Protein AF-A0A5J4RUP5-F1 (afdb_monomer_lite)

Structure (mmCIF, N/CA/C/O backbone):
data_AF-A0A5J4RUP5-F1
#
_entry.id   AF-A0A5J4RUP5-F1
#
loop_
_atom_site.group_PDB
_atom_site.id
_atom_site.type_symbol
_atom_site.label_atom_id
_atom_site.label_alt_id
_atom_site.label_comp_id
_atom_site.label_asym_id
_atom_site.label_entity_id
_atom_site.label_seq_id
_atom_site.pdbx_PDB_ins_code
_atom_site.Cartn_x
_atom_site.Cartn_y
_atom_site.Cartn_z
_atom_site.occupancy
_atom_site.B_iso_or_equiv
_atom_site.auth_seq_id
_atom_site.auth_comp_id
_atom_site.auth_asym_id
_atom_site.auth_atom_id
_atom_site.pdbx_PDB_model_num
ATOM 1 N N . MET A 1 1 ? -12.229 25.983 -23.650 1.00 38.72 1 MET A N 1
ATOM 2 C CA . MET A 1 1 ? -11.044 26.806 -23.329 1.00 38.72 1 MET A CA 1
ATOM 3 C C . MET A 1 1 ? -9.835 26.153 -23.986 1.00 38.72 1 MET A C 1
ATOM 5 O O . MET A 1 1 ? -9.627 24.963 -23.784 1.00 38.72 1 MET A O 1
ATOM 9 N N . ILE A 1 2 ? -9.149 26.866 -24.878 1.00 44.81 2 ILE A N 1
ATOM 10 C CA . ILE A 1 2 ? -8.112 26.317 -25.765 1.00 44.81 2 ILE A CA 1
ATOM 11 C C . ILE A 1 2 ? -6.808 26.199 -24.965 1.00 44.81 2 ILE A C 1
ATOM 13 O O . ILE A 1 2 ? -6.057 27.155 -24.843 1.00 44.81 2 ILE A O 1
ATOM 17 N N . VAL A 1 3 ? -6.572 25.027 -24.370 1.00 51.34 3 VAL A N 1
ATOM 18 C CA . VAL A 1 3 ? -5.309 24.690 -23.678 1.00 51.34 3 VAL A CA 1
ATOM 19 C C . VAL A 1 3 ? -4.205 24.311 -24.686 1.00 51.34 3 VAL A C 1
ATOM 21 O O . VAL A 1 3 ? -3.035 24.226 -24.329 1.00 51.34 3 VAL A O 1
ATOM 24 N N . SER A 1 4 ? -4.553 24.111 -25.961 1.00 53.25 4 SER A N 1
ATOM 25 C CA . SER A 1 4 ? -3.646 23.592 -26.992 1.00 53.25 4 SER A CA 1
ATOM 26 C C . SER A 1 4 ? -2.644 24.606 -27.554 1.00 53.25 4 SER A C 1
ATOM 28 O O . SER A 1 4 ? -1.699 24.184 -28.206 1.00 53.25 4 SER A O 1
ATOM 30 N N . ASP A 1 5 ? -2.809 25.907 -27.293 1.00 60.00 5 ASP A N 1
ATOM 31 C CA . ASP A 1 5 ? -2.020 26.968 -27.944 1.00 60.00 5 ASP A CA 1
ATOM 32 C C . ASP A 1 5 ? -1.317 27.920 -26.964 1.00 60.00 5 ASP A C 1
ATOM 34 O O . ASP A 1 5 ? -1.046 29.081 -27.268 1.00 60.00 5 ASP A O 1
ATOM 38 N N . CYS A 1 6 ? -1.000 27.437 -25.761 1.00 69.75 6 CYS A N 1
ATOM 39 C CA . CYS A 1 6 ? -0.135 28.180 -24.852 1.00 69.75 6 CYS A CA 1
ATOM 40 C C . CYS A 1 6 ? 1.336 28.001 -25.282 1.00 69.75 6 CYS A C 1
ATOM 42 O O . CYS A 1 6 ? 1.823 26.868 -25.279 1.00 69.75 6 CYS A O 1
ATOM 44 N N . PRO A 1 7 ? 2.081 29.080 -25.603 1.00 73.06 7 PRO A N 1
ATOM 45 C CA . PRO A 1 7 ? 3.484 28.984 -26.018 1.00 73.06 7 PRO A CA 1
ATOM 46 C C . PRO A 1 7 ? 4.374 28.276 -24.989 1.00 73.06 7 PRO A C 1
ATOM 48 O O . PRO A 1 7 ? 5.343 27.631 -25.359 1.00 73.06 7 PRO A O 1
ATOM 51 N N . LEU A 1 8 ? 4.016 28.362 -23.703 1.00 73.69 8 LEU A N 1
ATOM 52 C CA . LEU A 1 8 ? 4.769 27.765 -22.596 1.00 73.69 8 LEU A CA 1
ATOM 53 C C . LEU A 1 8 ? 4.589 26.245 -22.478 1.00 73.69 8 LEU A C 1
ATOM 55 O O . LEU A 1 8 ? 5.417 25.587 -21.860 1.00 73.69 8 LEU A O 1
ATOM 59 N N . THR A 1 9 ? 3.511 25.681 -23.032 1.00 75.00 9 THR A N 1
ATOM 60 C CA . THR A 1 9 ? 3.220 24.238 -22.953 1.00 75.00 9 THR A CA 1
ATOM 61 C C . THR A 1 9 ? 3.211 23.557 -24.316 1.00 75.00 9 THR A C 1
ATOM 63 O O . THR A 1 9 ? 3.031 22.344 -24.380 1.00 75.00 9 THR A O 1
ATOM 66 N N . ARG A 1 10 ? 3.427 24.305 -25.406 1.00 78.88 10 ARG A N 1
ATOM 67 C CA . ARG A 1 10 ? 3.374 23.799 -26.782 1.00 78.88 10 ARG A CA 1
ATOM 68 C C . ARG A 1 10 ? 4.361 22.657 -27.013 1.00 78.88 10 ARG A C 1
ATOM 70 O O . ARG A 1 10 ? 3.930 21.574 -27.395 1.00 78.88 10 ARG A O 1
ATOM 77 N N . ASP A 1 11 ? 5.638 22.868 -26.714 1.00 80.44 11 ASP A N 1
ATOM 78 C CA . ASP A 1 11 ? 6.682 21.856 -26.936 1.00 80.44 11 ASP A CA 1
ATOM 79 C C . ASP A 1 11 ? 6.453 20.617 -26.061 1.00 80.44 11 ASP A C 1
ATOM 81 O O . ASP A 1 11 ? 6.590 19.481 -26.510 1.00 80.44 11 ASP A O 1
ATOM 85 N N . TRP A 1 12 ? 5.997 20.838 -24.825 1.00 80.12 12 TRP A N 1
ATOM 86 C CA . TRP A 1 12 ? 5.637 19.771 -23.894 1.00 80.12 12 TRP A CA 1
ATOM 87 C C . TRP A 1 12 ? 4.451 18.939 -24.400 1.00 80.12 12 TRP A C 1
ATOM 89 O O . TRP A 1 12 ? 4.458 17.712 -24.321 1.00 80.12 12 TRP A O 1
ATOM 99 N N . ASN A 1 13 ? 3.432 19.596 -24.954 1.00 83.75 13 ASN A N 1
ATOM 100 C CA . ASN A 1 13 ? 2.264 18.938 -25.526 1.00 83.75 13 ASN A CA 1
ATOM 101 C C . ASN A 1 13 ? 2.619 18.157 -26.799 1.00 83.75 13 ASN A C 1
ATOM 103 O O . ASN A 1 13 ? 2.107 17.056 -26.987 1.00 83.75 13 ASN A O 1
ATOM 107 N N . ILE A 1 14 ? 3.491 18.696 -27.659 1.00 84.12 14 ILE A N 1
ATOM 108 C CA . ILE A 1 14 ? 3.984 17.996 -28.856 1.00 84.12 14 ILE A CA 1
ATOM 109 C C . ILE A 1 14 ? 4.713 16.715 -28.441 1.00 84.12 14 ILE A C 1
ATOM 111 O O . ILE A 1 14 ? 4.322 15.635 -28.880 1.00 84.12 14 ILE A O 1
ATOM 115 N N . TYR A 1 15 ? 5.668 16.819 -27.511 1.00 85.19 15 TYR A N 1
ATOM 116 C CA . TYR A 1 15 ? 6.411 15.673 -26.982 1.00 85.19 15 TYR A CA 1
ATOM 117 C C . TYR A 1 15 ? 5.488 14.554 -26.468 1.00 85.19 15 TYR A C 1
ATOM 119 O O . TYR A 1 15 ? 5.663 13.382 -26.805 1.00 85.19 15 TYR A O 1
ATOM 127 N N . TRP A 1 16 ? 4.479 14.899 -25.661 1.00 85.25 16 TRP A N 1
ATOM 128 C CA . TRP A 1 16 ? 3.566 13.893 -25.114 1.00 85.25 16 TRP A CA 1
ATOM 129 C C . TRP A 1 16 ? 2.650 13.287 -26.170 1.00 85.25 16 TRP A C 1
ATOM 131 O O . TRP A 1 16 ? 2.442 12.077 -26.148 1.00 85.25 16 TRP A O 1
ATOM 141 N N . ASN A 1 17 ? 2.141 14.084 -27.109 1.00 85.19 17 ASN A N 1
ATOM 142 C CA . ASN A 1 17 ? 1.322 13.558 -28.197 1.00 85.19 17 ASN A CA 1
ATOM 143 C C . ASN A 1 17 ? 2.111 12.563 -29.062 1.00 85.19 17 ASN A C 1
ATOM 145 O O . ASN A 1 17 ? 1.599 11.483 -29.336 1.0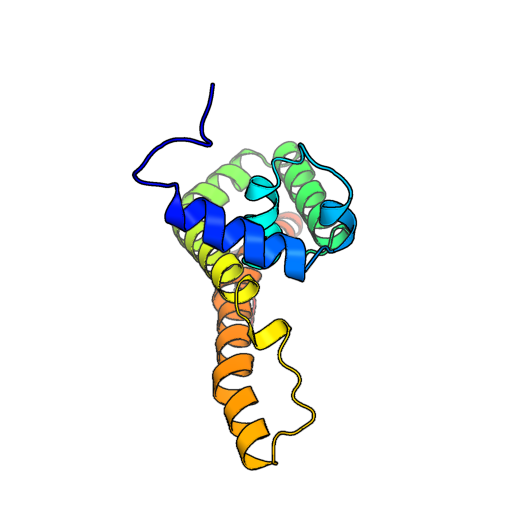0 85.19 17 ASN A O 1
ATOM 149 N N . GLU A 1 18 ? 3.367 12.858 -29.412 1.00 86.50 18 GLU A N 1
ATOM 150 C CA . GLU A 1 18 ? 4.229 11.929 -30.161 1.00 86.50 18 GLU A CA 1
ATOM 151 C C . GLU A 1 18 ? 4.400 10.585 -29.438 1.00 86.50 18 GLU A C 1
ATOM 153 O O . GLU A 1 18 ? 4.268 9.517 -30.042 1.00 86.50 18 GLU A O 1
ATOM 158 N N . ARG A 1 19 ? 4.638 10.613 -28.120 1.00 85.44 19 ARG A N 1
ATOM 159 C CA . ARG A 1 19 ? 4.744 9.383 -27.320 1.00 85.44 19 ARG A CA 1
ATOM 160 C C . ARG A 1 19 ? 3.428 8.609 -27.240 1.00 85.44 19 ARG A C 1
ATOM 162 O O . ARG A 1 19 ? 3.460 7.380 -27.256 1.00 85.44 19 ARG A O 1
ATOM 169 N N . ILE A 1 20 ? 2.296 9.306 -27.161 1.00 86.12 20 ILE A N 1
ATOM 170 C CA . ILE A 1 20 ? 0.960 8.699 -27.104 1.00 86.12 20 ILE A CA 1
ATOM 171 C C . ILE A 1 20 ? 0.619 8.012 -28.423 1.00 86.12 20 ILE A C 1
ATOM 173 O O . ILE A 1 20 ? 0.210 6.856 -28.385 1.00 86.12 20 ILE A O 1
ATOM 177 N N . TYR A 1 21 ? 0.852 8.651 -29.571 1.00 86.38 21 TYR A N 1
ATOM 178 C CA . TYR A 1 21 ? 0.607 8.023 -30.876 1.00 86.38 21 TYR A CA 1
ATOM 179 C C . TYR A 1 21 ? 1.500 6.802 -31.106 1.00 86.38 21 TYR A C 1
ATOM 181 O O . TYR A 1 21 ? 1.022 5.773 -31.577 1.00 86.38 21 TYR A O 1
ATOM 189 N N . LYS A 1 22 ? 2.763 6.853 -30.658 1.00 85.44 22 LYS A N 1
ATOM 190 C CA . LYS A 1 22 ? 3.662 5.692 -30.716 1.00 85.44 22 LYS A CA 1
ATOM 191 C C . LYS A 1 22 ? 3.138 4.492 -29.916 1.00 85.44 22 LYS A C 1
ATOM 193 O O . LYS A 1 22 ? 3.316 3.358 -30.350 1.00 85.44 22 LYS A O 1
ATOM 198 N N . GLN A 1 23 ? 2.528 4.728 -28.752 1.00 84.38 23 GLN A N 1
ATOM 199 C CA . GLN A 1 23 ? 2.003 3.659 -27.894 1.00 84.38 23 GLN A CA 1
ATOM 200 C C . GLN A 1 23 ? 0.588 3.210 -28.294 1.00 84.38 23 GLN A C 1
ATOM 202 O O . GLN A 1 23 ? 0.245 2.041 -28.125 1.00 84.38 23 GLN A O 1
ATOM 207 N N . PHE A 1 24 ? -0.226 4.116 -28.840 1.00 84.75 24 PHE A N 1
ATOM 208 C CA . PHE A 1 24 ? -1.609 3.874 -29.250 1.00 84.75 24 PHE A CA 1
ATOM 209 C C . PHE A 1 24 ? -1.828 4.280 -30.723 1.00 84.75 24 PHE A C 1
ATOM 211 O O . PHE A 1 24 ? -2.504 5.279 -30.985 1.00 84.75 24 PHE A O 1
ATOM 218 N N . PRO A 1 25 ? -1.321 3.498 -31.700 1.00 83.38 25 PRO A N 1
ATOM 219 C CA . PRO A 1 25 ? -1.393 3.853 -33.124 1.00 83.38 25 PRO A CA 1
ATOM 220 C C . PRO A 1 25 ? -2.820 4.060 -33.651 1.00 83.38 25 PRO A C 1
ATOM 222 O O . PRO A 1 25 ? -3.038 4.842 -34.566 1.00 83.38 25 PRO A O 1
ATOM 225 N N . ILE A 1 26 ? -3.816 3.420 -33.026 1.00 81.88 26 ILE A N 1
ATOM 226 C CA . ILE A 1 26 ? -5.244 3.575 -33.358 1.00 81.88 26 ILE A CA 1
ATOM 227 C C . ILE A 1 26 ? -5.745 5.027 -33.250 1.00 81.88 26 ILE A C 1
ATOM 229 O O . ILE A 1 26 ? -6.773 5.377 -33.823 1.00 81.88 26 ILE A O 1
ATOM 233 N N . LEU A 1 27 ? -5.032 5.882 -32.513 1.00 79.31 27 LEU A N 1
ATOM 234 C CA . LEU A 1 27 ? -5.387 7.288 -32.350 1.00 79.31 27 LEU A CA 1
ATOM 235 C C . LEU A 1 27 ? -4.962 8.149 -33.549 1.00 79.31 27 LEU A C 1
ATOM 237 O O . LEU A 1 27 ? -5.508 9.238 -33.707 1.00 79.31 27 LEU A O 1
ATOM 241 N N . GLU A 1 28 ? -4.044 7.682 -34.406 1.00 72.62 28 GLU A N 1
ATOM 242 C CA . GLU A 1 28 ? -3.615 8.419 -35.609 1.00 72.62 28 GLU A CA 1
ATOM 243 C C . GLU A 1 28 ? -4.745 8.571 -36.641 1.00 72.62 28 GLU A C 1
ATOM 245 O O . GLU A 1 28 ? -4.759 9.523 -37.419 1.00 72.62 28 GLU A O 1
ATOM 250 N N . GLU A 1 29 ? -5.734 7.673 -36.618 1.00 73.12 29 GLU A N 1
ATOM 251 C CA . GLU A 1 29 ? -6.877 7.696 -37.538 1.00 73.12 29 GLU A CA 1
ATOM 252 C C . GLU A 1 29 ? -7.917 8.780 -37.188 1.00 73.12 29 GLU A C 1
ATOM 254 O O . GLU A 1 29 ? -8.832 9.039 -37.972 1.00 73.12 29 GLU A O 1
ATOM 259 N N . GLN A 1 30 ? -7.794 9.445 -36.030 1.00 69.12 30 GLN A N 1
ATOM 260 C CA . GLN A 1 30 ? -8.728 10.479 -35.580 1.00 69.12 30 GLN A CA 1
ATOM 261 C C . GLN A 1 30 ? -8.073 11.865 -35.545 1.00 69.12 30 GLN A C 1
ATOM 263 O O . GLN A 1 30 ? -7.379 12.230 -34.600 1.00 69.12 30 GLN A O 1
ATOM 268 N N . SER A 1 31 ? -8.371 12.687 -36.556 1.00 57.16 31 SER A N 1
ATOM 269 C CA . SER A 1 31 ? -7.740 13.998 -36.788 1.00 57.16 31 SER A CA 1
ATOM 270 C C . SER A 1 31 ? -7.975 15.064 -35.704 1.00 57.16 31 SER A C 1
ATOM 272 O O . SER A 1 31 ? -7.298 16.086 -35.718 1.00 57.16 31 SER A O 1
ATOM 274 N N . ASP A 1 32 ? -8.916 14.845 -34.778 1.00 60.31 32 ASP A N 1
ATOM 275 C CA . ASP A 1 32 ? -9.316 15.798 -33.723 1.00 60.31 32 ASP A CA 1
ATOM 276 C C . ASP A 1 32 ? -9.085 15.276 -32.289 1.00 60.31 32 ASP A C 1
ATOM 278 O O . ASP A 1 32 ? -9.522 15.889 -31.305 1.00 60.31 32 ASP A O 1
ATOM 282 N N . ALA A 1 33 ? -8.408 14.136 -32.129 1.00 58.53 33 ALA A N 1
ATOM 283 C CA . ALA A 1 33 ? -8.274 13.493 -30.830 1.00 58.53 33 ALA A CA 1
ATOM 284 C C . ALA A 1 33 ? -7.315 14.270 -29.901 1.00 58.53 33 ALA A C 1
ATOM 286 O O . ALA A 1 33 ? -6.094 14.291 -30.060 1.00 58.53 33 ALA A O 1
ATOM 287 N N . LYS A 1 34 ? -7.876 14.927 -28.877 1.00 68.81 34 LYS A N 1
ATOM 288 C CA . LYS A 1 34 ? -7.110 15.582 -27.804 1.00 68.81 34 LYS A CA 1
ATOM 289 C C . LYS A 1 34 ? -6.676 14.540 -26.781 1.00 68.81 34 LYS A C 1
ATOM 291 O O . LYS A 1 34 ? -7.341 14.338 -25.770 1.00 68.81 34 LYS A O 1
ATOM 296 N N . CYS A 1 35 ? -5.550 13.896 -27.054 1.00 76.94 35 CYS A N 1
ATOM 297 C CA . CYS A 1 35 ? -5.121 12.709 -26.319 1.00 76.94 35 CYS A CA 1
ATOM 298 C C . CYS A 1 35 ? -4.206 12.985 -25.123 1.00 76.94 35 CYS A C 1
ATOM 300 O O . CYS A 1 35 ? -3.818 12.043 -24.452 1.00 76.94 35 CYS A O 1
ATOM 302 N N . LEU A 1 36 ? -3.879 14.241 -24.798 1.00 81.56 36 LEU A N 1
ATOM 303 C CA . LEU A 1 36 ? -2.920 14.571 -23.730 1.00 81.56 36 LEU A CA 1
ATOM 304 C C . LEU A 1 36 ? -3.279 14.012 -22.342 1.00 81.56 36 LEU A C 1
ATOM 306 O O . LEU A 1 36 ? -2.382 13.837 -21.523 1.00 81.56 36 LEU A O 1
ATOM 310 N N . SER A 1 37 ? -4.551 13.712 -22.064 1.00 78.62 37 SER A N 1
ATOM 311 C CA . SER A 1 37 ? -4.965 13.012 -20.837 1.00 78.62 37 SER A CA 1
ATOM 312 C C . SER A 1 37 ? -4.450 11.570 -20.765 1.00 78.62 37 SER A C 1
ATOM 314 O O . SER A 1 37 ? -4.311 11.030 -19.672 1.00 78.62 37 SE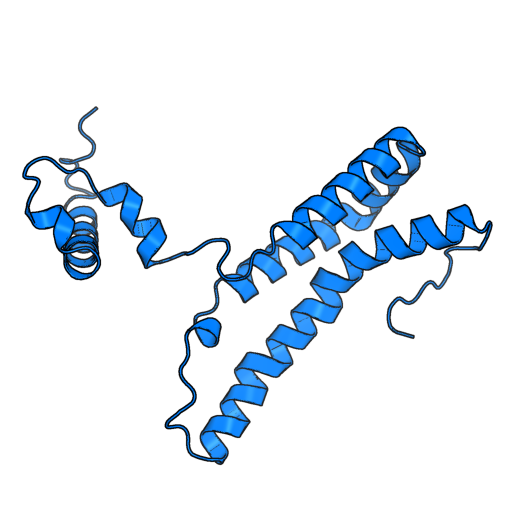R A O 1
ATOM 316 N N . LEU A 1 38 ? -4.117 10.957 -21.905 1.00 80.31 38 LEU A N 1
ATOM 317 C CA . LEU A 1 38 ? -3.543 9.616 -21.985 1.00 80.31 38 LEU A CA 1
ATOM 318 C C . LEU A 1 38 ? -2.071 9.567 -21.579 1.00 80.31 38 LEU A C 1
ATOM 320 O O . LEU A 1 38 ? -1.559 8.478 -21.339 1.00 80.31 38 LEU A O 1
ATOM 324 N N . LYS A 1 39 ? -1.392 10.719 -21.458 1.00 82.19 39 LYS A N 1
ATOM 325 C CA . LYS A 1 39 ? 0.008 10.756 -21.015 1.00 82.19 39 LYS A CA 1
ATOM 326 C C . LYS A 1 39 ? 0.175 10.051 -19.671 1.00 82.19 39 LYS A C 1
ATOM 328 O O . LYS A 1 39 ? 1.141 9.325 -19.501 1.00 82.19 39 LYS A O 1
ATOM 333 N N . GLU A 1 40 ? -0.794 10.204 -18.766 1.00 75.31 40 GLU A N 1
ATOM 334 C CA . GLU A 1 40 ? -0.757 9.594 -17.436 1.00 75.31 40 GLU A CA 1
ATOM 335 C C . GLU A 1 40 ? -0.676 8.070 -17.554 1.00 75.31 40 GLU A C 1
ATOM 337 O O . GLU A 1 40 ? 0.157 7.464 -16.904 1.00 75.31 40 GLU A O 1
ATOM 342 N N . TYR A 1 41 ? -1.395 7.460 -18.499 1.00 72.56 41 TYR A N 1
ATOM 343 C CA . TYR A 1 41 ? -1.339 6.015 -18.750 1.00 72.56 41 TYR A CA 1
ATOM 344 C C . TYR A 1 41 ? -0.004 5.535 -19.340 1.00 72.56 41 TYR A C 1
ATOM 346 O O . TYR A 1 41 ? 0.261 4.335 -19.327 1.00 72.56 41 TYR A O 1
ATOM 354 N N . LEU A 1 42 ? 0.834 6.440 -19.859 1.00 73.44 42 LEU A N 1
ATOM 355 C CA . LEU A 1 42 ? 2.188 6.114 -20.314 1.00 73.44 42 LEU A CA 1
ATOM 356 C C . LEU A 1 42 ? 3.228 6.167 -19.194 1.00 73.44 42 LEU A C 1
ATOM 358 O O . LEU A 1 42 ? 4.227 5.461 -19.280 1.00 73.44 42 LEU A O 1
ATOM 362 N N . VAL A 1 43 ? 3.047 7.057 -18.213 1.00 70.25 43 VAL A N 1
ATOM 363 C CA . VAL A 1 43 ? 4.054 7.331 -17.165 1.00 70.25 43 VAL A CA 1
ATOM 364 C C . VAL A 1 43 ? 3.671 6.773 -15.803 1.00 70.25 43 VAL A C 1
ATOM 366 O O . VAL A 1 43 ? 4.540 6.542 -14.973 1.00 70.25 43 VAL A O 1
ATOM 369 N N . GLY A 1 44 ? 2.388 6.555 -15.560 1.00 64.12 44 GLY A N 1
ATOM 370 C CA . GLY A 1 44 ? 1.868 6.123 -14.281 1.00 64.12 44 GLY A CA 1
ATOM 371 C C . GLY A 1 44 ? 0.629 5.283 -14.505 1.00 64.12 44 GLY A C 1
ATOM 372 O O . GLY A 1 44 ? -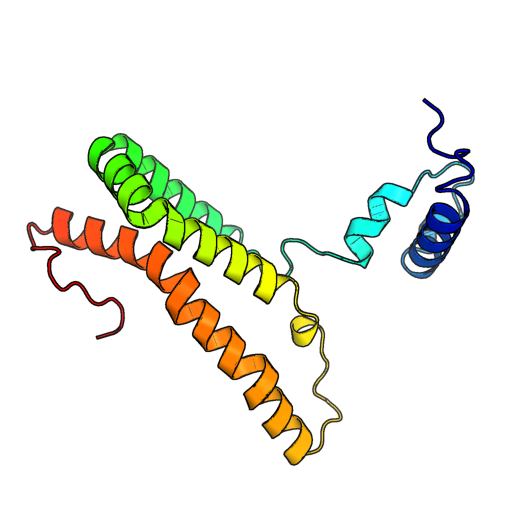0.449 5.788 -14.790 1.00 64.12 44 GLY A O 1
ATOM 373 N N . ILE A 1 45 ? 0.757 3.975 -14.326 1.00 62.81 45 ILE A N 1
ATOM 374 C CA . ILE A 1 45 ? -0.414 3.174 -13.998 1.00 62.81 45 ILE A CA 1
ATOM 375 C C . ILE A 1 45 ? -0.515 3.289 -12.474 1.00 62.81 45 ILE A C 1
ATOM 377 O O . ILE A 1 45 ? 0.255 2.626 -11.780 1.00 62.81 45 ILE A O 1
ATOM 381 N N . PRO A 1 46 ? -1.408 4.132 -11.917 1.00 55.97 46 PRO A N 1
ATOM 382 C CA . PRO A 1 46 ? -1.435 4.437 -10.480 1.00 55.97 46 PRO A CA 1
ATOM 383 C C . PRO A 1 46 ? -1.732 3.215 -9.597 1.00 55.97 46 PRO A C 1
ATOM 385 O O . PRO A 1 46 ? -1.759 3.318 -8.377 1.00 55.97 46 PRO A O 1
ATOM 388 N N . GLN A 1 47 ? -1.981 2.052 -10.200 1.00 62.88 47 GLN A N 1
ATOM 389 C CA . GLN A 1 47 ? -2.533 0.861 -9.576 1.00 62.88 47 GLN A CA 1
ATOM 390 C C . GLN A 1 47 ? -2.069 -0.427 -10.286 1.00 62.88 47 GLN A C 1
ATOM 392 O O . GLN A 1 47 ? -2.867 -1.350 -10.436 1.00 62.88 47 GLN A O 1
ATOM 397 N N . LYS A 1 48 ? -0.801 -0.504 -10.742 1.00 68.06 48 LYS A N 1
ATOM 398 C CA . LYS A 1 48 ? -0.263 -1.691 -11.454 1.00 68.06 48 LYS A CA 1
ATOM 399 C C . LYS A 1 48 ? -0.592 -3.009 -10.739 1.00 68.06 48 LYS A C 1
ATOM 401 O O . LYS A 1 48 ? -0.933 -3.985 -11.399 1.00 68.06 48 LYS A O 1
ATOM 406 N N . PHE A 1 49 ? -0.572 -3.005 -9.403 1.00 70.06 49 PHE A N 1
ATOM 407 C CA . PHE A 1 49 ? -0.814 -4.192 -8.570 1.00 70.06 49 PHE A CA 1
ATOM 408 C C . PHE A 1 49 ? -2.038 -4.080 -7.662 1.00 70.06 49 PHE A C 1
ATOM 410 O O . PHE A 1 49 ? -2.110 -4.713 -6.607 1.00 70.06 49 PHE A O 1
ATOM 417 N N . TYR A 1 50 ? -3.025 -3.278 -8.054 1.00 78.25 50 TYR A N 1
ATOM 418 C CA . TYR A 1 50 ? -4.263 -3.182 -7.297 1.00 78.25 50 TYR A CA 1
ATOM 419 C C . TYR A 1 50 ? -5.065 -4.488 -7.353 1.00 78.25 50 TYR A C 1
ATOM 421 O O . TYR A 1 50 ? -5.401 -5.000 -8.420 1.00 78.25 50 TYR A O 1
ATOM 429 N N . SER A 1 51 ? -5.427 -4.992 -6.174 1.00 86.44 51 SER A N 1
ATOM 430 C CA . SER A 1 51 ? -6.355 -6.108 -6.010 1.00 86.44 51 SER A CA 1
ATOM 431 C C . SER A 1 51 ? -7.719 -5.575 -5.584 1.00 86.44 51 SER A C 1
ATOM 433 O O . SER A 1 51 ? -7.900 -5.156 -4.436 1.00 86.44 51 SER A O 1
ATOM 435 N N . ALA A 1 52 ? -8.694 -5.637 -6.496 1.00 86.75 52 ALA A N 1
ATOM 436 C CA . ALA A 1 52 ? -10.077 -5.245 -6.220 1.00 86.75 52 ALA A CA 1
ATOM 437 C C . ALA A 1 52 ? -10.653 -6.015 -5.025 1.00 86.75 52 ALA A C 1
ATOM 439 O O . ALA A 1 52 ? -11.229 -5.421 -4.119 1.00 86.75 52 ALA A O 1
ATOM 440 N N . THR A 1 53 ? -10.401 -7.323 -4.963 1.00 91.94 53 THR A N 1
ATOM 441 C CA . THR A 1 53 ? -10.847 -8.175 -3.857 1.00 91.94 53 THR A CA 1
ATOM 442 C C . THR A 1 53 ? -10.255 -7.737 -2.518 1.00 91.94 53 THR A C 1
ATOM 444 O O . THR A 1 53 ? -10.960 -7.702 -1.511 1.00 91.94 53 THR A O 1
ATOM 447 N N . THR A 1 54 ? -8.966 -7.382 -2.478 1.00 90.38 54 THR A N 1
ATOM 448 C CA . THR A 1 54 ? -8.324 -6.918 -1.239 1.00 90.38 54 THR A CA 1
ATOM 449 C C . THR A 1 54 ? -8.916 -5.588 -0.782 1.00 90.38 54 THR A C 1
ATOM 451 O O . THR A 1 54 ? -9.222 -5.435 0.401 1.00 90.38 54 THR A O 1
ATOM 454 N N . PHE A 1 55 ? -9.127 -4.655 -1.714 1.00 90.88 55 PHE A N 1
ATOM 455 C CA . PHE A 1 55 ? -9.783 -3.382 -1.428 1.00 90.88 55 PHE A CA 1
ATOM 456 C C . PHE A 1 55 ? -11.193 -3.581 -0.876 1.00 90.88 55 PHE A C 1
ATOM 458 O O . PHE A 1 55 ? -11.505 -3.052 0.187 1.00 90.88 55 PHE A O 1
ATOM 465 N N . GLU A 1 56 ? -12.027 -4.368 -1.557 1.00 95.00 56 GLU A N 1
ATOM 466 C CA . GLU A 1 56 ? -13.411 -4.616 -1.148 1.00 95.00 56 GLU A CA 1
ATOM 467 C C . GLU A 1 56 ? -13.473 -5.229 0.252 1.00 95.00 56 GLU A C 1
ATOM 469 O O . GLU A 1 56 ? -14.213 -4.745 1.109 1.00 95.00 56 GLU A O 1
ATOM 474 N N . ASN A 1 57 ? -12.639 -6.234 0.525 1.00 96.12 57 ASN A N 1
ATOM 475 C CA . ASN A 1 57 ? -12.570 -6.873 1.837 1.00 96.12 57 ASN A CA 1
ATOM 476 C C . ASN A 1 57 ? -12.166 -5.887 2.941 1.00 96.12 57 ASN A C 1
ATOM 478 O O . ASN A 1 57 ? -12.788 -5.860 4.006 1.00 96.12 57 ASN A O 1
ATOM 482 N N . TYR A 1 58 ? -11.139 -5.067 2.700 1.00 95.12 58 TYR A N 1
ATOM 483 C CA . TYR A 1 58 ? -10.670 -4.106 3.697 1.00 95.12 58 TYR A CA 1
ATOM 484 C C . TYR A 1 58 ? -11.670 -2.959 3.897 1.00 95.12 58 TYR A C 1
ATOM 486 O O . TYR A 1 58 ? -11.935 -2.545 5.024 1.00 95.12 58 TYR A O 1
ATOM 494 N N . TYR A 1 59 ? -12.292 -2.484 2.820 1.00 96.06 59 TYR A N 1
ATOM 495 C CA . TYR A 1 59 ? -13.331 -1.462 2.875 1.00 96.06 59 TYR A CA 1
ATOM 496 C C . TYR A 1 59 ? -14.559 -1.939 3.660 1.00 96.06 59 TYR A C 1
ATOM 498 O O . TYR A 1 59 ? -15.035 -1.236 4.552 1.00 96.06 59 TYR A O 1
ATOM 506 N N . LEU A 1 60 ? -15.030 -3.163 3.402 1.00 96.88 60 LEU A N 1
ATOM 507 C CA . LEU A 1 60 ? -16.110 -3.780 4.175 1.00 96.88 60 LEU A CA 1
ATOM 508 C C . LEU A 1 60 ? -15.740 -3.916 5.656 1.00 96.88 60 LEU A C 1
ATOM 510 O O . LEU A 1 60 ? -16.566 -3.623 6.522 1.00 96.88 60 LEU A O 1
ATOM 514 N N . PHE A 1 61 ? -14.500 -4.307 5.960 1.00 96.25 61 PHE A N 1
ATOM 515 C CA . PHE A 1 61 ? -13.993 -4.333 7.330 1.00 96.25 61 PHE A CA 1
ATOM 516 C C . PHE A 1 61 ? -14.088 -2.955 8.005 1.00 96.25 61 PHE A C 1
ATOM 518 O O . PHE A 1 61 ? -14.602 -2.868 9.122 1.00 96.25 61 PHE A O 1
ATOM 525 N N . LEU A 1 62 ? -13.670 -1.880 7.329 1.00 96.00 62 LEU A N 1
ATOM 526 C CA . LEU A 1 62 ? -13.759 -0.516 7.860 1.00 96.00 62 LEU A CA 1
ATOM 527 C C . LEU A 1 62 ? -15.206 -0.062 8.076 1.00 96.00 62 LEU A C 1
ATOM 529 O O . LEU A 1 62 ? -15.500 0.534 9.110 1.00 96.00 62 LEU A O 1
ATOM 533 N N . LEU A 1 63 ? -16.117 -0.367 7.147 1.00 96.75 63 LEU A N 1
ATOM 534 C CA . LEU A 1 63 ? -17.540 -0.038 7.289 1.00 96.75 63 LEU A CA 1
ATOM 535 C C . LEU A 1 63 ? -18.170 -0.729 8.503 1.00 96.75 63 LEU A C 1
ATOM 537 O O . LEU A 1 63 ? -18.909 -0.104 9.266 1.00 96.75 63 LEU A O 1
ATOM 541 N N . LEU A 1 64 ? -17.865 -2.013 8.705 1.00 95.75 64 LEU A N 1
ATOM 542 C CA . LEU A 1 64 ? -18.329 -2.754 9.878 1.00 95.75 64 LEU A CA 1
ATOM 543 C C . LEU A 1 64 ? -17.740 -2.172 11.164 1.00 95.75 64 LEU A C 1
ATOM 545 O O . LEU A 1 64 ? -18.465 -1.970 12.135 1.00 95.75 64 LEU A O 1
ATOM 549 N N . LEU A 1 65 ? -16.451 -1.832 11.160 1.00 94.94 65 LEU A N 1
ATOM 550 C CA . LEU A 1 65 ? -15.785 -1.250 12.321 1.00 94.94 65 LEU A CA 1
ATOM 551 C C . LEU A 1 65 ? -16.345 0.136 12.676 1.00 94.94 65 LEU A C 1
ATOM 553 O O . LEU A 1 65 ? -16.573 0.424 13.849 1.00 94.94 65 LEU A O 1
ATOM 557 N N . GLN A 1 66 ? -16.630 0.965 11.670 1.00 95.88 66 GLN A N 1
ATOM 558 C CA . GLN A 1 66 ? -17.281 2.263 11.839 1.00 95.88 66 GLN A CA 1
ATOM 559 C C . GLN A 1 66 ? -18.676 2.119 12.458 1.00 95.88 66 GLN A C 1
ATOM 561 O O . GLN A 1 66 ? -19.069 2.941 13.282 1.00 95.88 66 GLN A O 1
ATOM 566 N N . LYS A 1 67 ? -19.428 1.087 12.067 1.00 95.62 67 LYS A N 1
ATOM 567 C CA . LYS A 1 67 ? -20.766 0.822 12.601 1.00 95.62 67 LYS A CA 1
ATOM 568 C C . LYS A 1 67 ? -20.723 0.303 14.040 1.00 95.62 67 LYS A C 1
ATOM 570 O O . LYS A 1 67 ? -21.519 0.749 14.863 1.00 95.62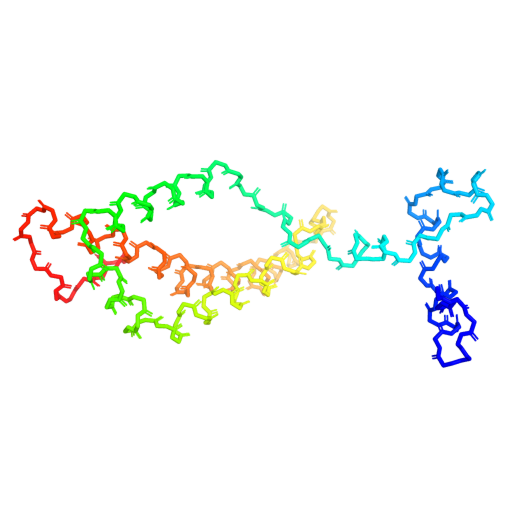 67 LYS A O 1
ATOM 575 N N . ASP A 1 68 ? -19.823 -0.634 14.327 1.00 93.50 68 ASP A N 1
ATOM 576 C CA . ASP A 1 68 ? -19.786 -1.353 15.603 1.00 93.50 68 ASP A CA 1
ATOM 577 C C . ASP A 1 68 ? -19.081 -0.546 16.706 1.00 93.50 68 ASP A C 1
ATOM 579 O O . ASP A 1 68 ? -19.542 -0.514 17.847 1.00 93.50 68 ASP A O 1
ATOM 583 N N . VAL A 1 69 ? -17.959 0.107 16.380 1.00 93.19 69 VAL A N 1
ATOM 584 C CA . VAL A 1 69 ? -17.079 0.805 17.338 1.00 93.19 69 VAL A CA 1
ATOM 585 C C . VAL A 1 69 ? -16.488 2.102 16.744 1.00 93.19 69 VAL A C 1
ATOM 587 O O . VAL A 1 69 ? -15.266 2.260 16.654 1.00 93.19 69 VAL A O 1
ATOM 590 N N . PRO A 1 70 ? -17.327 3.092 16.376 1.00 93.75 70 PRO A N 1
ATOM 591 C CA . PRO A 1 70 ? -16.896 4.294 15.648 1.00 93.75 70 PRO A CA 1
ATOM 592 C C . PRO A 1 70 ? -15.791 5.085 16.357 1.00 93.75 70 PRO A C 1
ATOM 594 O O . PRO A 1 70 ? -14.841 5.535 15.720 1.00 93.75 70 PRO A O 1
ATOM 597 N N . ASN A 1 71 ? -15.891 5.238 17.679 1.00 93.38 71 ASN A N 1
ATOM 598 C CA . ASN A 1 71 ? -14.915 6.005 18.456 1.00 93.38 71 ASN A CA 1
ATOM 599 C C . ASN A 1 71 ? -13.535 5.341 18.466 1.00 93.38 71 ASN A C 1
ATOM 601 O O . ASN A 1 71 ? -12.525 6.036 18.455 1.00 93.38 71 ASN A O 1
ATOM 605 N N . GLU A 1 72 ? -13.479 4.008 18.462 1.00 89.44 72 GLU A N 1
ATOM 606 C CA . GLU A 1 72 ? -12.202 3.298 18.437 1.00 89.44 72 GLU A CA 1
ATOM 607 C C . GLU A 1 72 ? -11.504 3.449 17.091 1.00 89.44 72 GLU A C 1
ATOM 609 O O . GLU A 1 72 ? -10.299 3.685 17.060 1.00 89.44 72 GLU A O 1
ATOM 614 N N . LEU A 1 73 ? -12.263 3.370 15.994 1.00 94.12 73 LEU A N 1
ATOM 615 C CA . LEU A 1 73 ? -11.737 3.630 14.658 1.00 94.12 73 LEU A CA 1
ATOM 616 C C . LEU A 1 73 ? -11.199 5.062 14.553 1.00 94.12 73 LEU A C 1
ATOM 618 O O . LEU A 1 73 ? -10.077 5.263 14.100 1.00 94.12 73 LEU A O 1
ATOM 622 N N . VAL A 1 74 ? -11.963 6.058 15.015 1.00 95.44 74 VAL A N 1
ATOM 623 C CA . VAL A 1 74 ? -11.523 7.462 14.994 1.00 95.44 74 VAL A CA 1
ATOM 624 C C . VAL A 1 74 ? -10.261 7.669 15.829 1.00 95.44 74 VAL A C 1
ATOM 626 O O . VAL A 1 74 ? -9.347 8.353 15.374 1.00 95.44 74 VAL A O 1
ATOM 629 N N . ASN A 1 75 ? -10.190 7.089 17.029 1.00 93.81 75 ASN A N 1
ATOM 630 C CA . ASN A 1 75 ? -9.010 7.214 17.882 1.00 93.81 75 ASN A CA 1
ATOM 631 C C . ASN A 1 75 ? -7.792 6.553 17.237 1.00 93.81 75 ASN A C 1
ATOM 633 O O . ASN A 1 75 ? -6.756 7.197 17.141 1.00 93.81 75 ASN A O 1
ATOM 637 N N . PHE A 1 76 ? -7.940 5.338 16.699 1.00 93.69 76 PHE A N 1
ATOM 638 C CA . PHE A 1 76 ? -6.854 4.654 15.999 1.00 93.69 76 PHE A CA 1
ATOM 639 C C . PHE A 1 76 ? -6.313 5.486 14.833 1.00 93.69 76 PHE A C 1
ATOM 641 O O . PHE A 1 76 ? -5.102 5.670 14.722 1.00 93.69 76 PHE A O 1
ATOM 648 N N . LEU A 1 77 ? -7.208 6.012 13.987 1.00 95.12 77 LEU A N 1
ATOM 649 C CA . LEU A 1 77 ? -6.827 6.834 12.838 1.00 95.12 77 LEU A CA 1
ATOM 650 C C . LEU A 1 77 ? -6.128 8.125 13.266 1.00 95.12 77 LEU A C 1
ATOM 652 O O . LEU A 1 77 ? -5.196 8.545 12.598 1.00 95.12 77 LEU A O 1
ATOM 656 N N . LYS A 1 78 ? -6.548 8.748 14.372 1.00 96.31 78 LYS A N 1
ATOM 657 C CA . LYS A 1 78 ? -5.887 9.946 14.909 1.00 96.31 78 LYS A CA 1
ATOM 658 C C . LYS A 1 78 ? -4.515 9.638 15.500 1.00 96.31 78 LYS A C 1
ATOM 660 O O . LYS A 1 78 ? -3.576 10.384 15.256 1.00 96.31 78 LYS A O 1
ATOM 665 N N . GLU A 1 79 ? -4.412 8.565 16.277 1.00 95.31 79 GLU A N 1
ATOM 666 C CA . GLU A 1 79 ? -3.175 8.155 16.948 1.00 95.31 79 GLU A CA 1
ATOM 667 C C . GLU A 1 79 ? -2.109 7.671 15.962 1.00 95.31 79 GLU A C 1
ATOM 669 O O . GLU A 1 79 ? -0.929 7.829 16.241 1.00 95.31 79 GLU A O 1
ATOM 674 N N . ASN A 1 80 ? -2.520 7.112 14.818 1.00 94.56 80 ASN A N 1
ATOM 675 C CA . ASN A 1 80 ? -1.622 6.571 13.794 1.00 94.56 80 ASN A CA 1
ATOM 676 C C . ASN A 1 80 ? -1.641 7.389 12.492 1.00 94.56 80 ASN A C 1
ATOM 678 O O . ASN A 1 80 ? -1.237 6.872 11.454 1.00 94.56 80 ASN A O 1
ATOM 682 N N . ALA A 1 81 ? -2.166 8.621 12.505 1.00 95.81 81 ALA A N 1
ATOM 683 C CA . ALA A 1 81 ? -2.385 9.405 11.285 1.00 95.81 81 ALA A CA 1
ATOM 684 C C . ALA A 1 81 ? -1.093 9.567 10.477 1.00 95.81 81 ALA A C 1
ATOM 686 O O . ALA A 1 81 ? -1.052 9.245 9.295 1.00 95.81 81 ALA A O 1
ATOM 687 N N . HIS A 1 82 ? -0.022 9.988 11.152 1.00 96.00 82 HIS A N 1
ATOM 688 C CA . HIS A 1 82 ? 1.266 10.233 10.518 1.00 96.00 82 HIS A CA 1
ATOM 689 C C . HIS A 1 82 ? 1.857 8.963 9.899 1.00 96.00 82 HIS A C 1
ATOM 691 O O . HIS A 1 82 ? 2.345 8.984 8.774 1.00 96.00 82 HIS A O 1
ATOM 697 N N . GLU A 1 83 ? 1.797 7.838 10.605 1.00 94.88 83 GLU A N 1
ATOM 698 C CA . GLU A 1 83 ? 2.338 6.585 10.095 1.00 94.88 83 GLU A CA 1
ATOM 699 C C . GLU A 1 83 ? 1.467 5.966 9.001 1.00 94.88 83 GLU A C 1
ATOM 701 O O . GLU A 1 83 ? 1.988 5.256 8.146 1.00 94.88 83 GLU A O 1
ATOM 706 N N . ILE A 1 84 ? 0.156 6.219 9.011 1.00 95.69 84 ILE A N 1
ATOM 707 C CA . ILE A 1 84 ? -0.734 5.851 7.904 1.00 95.69 84 ILE A CA 1
ATOM 708 C C . ILE A 1 84 ? -0.389 6.674 6.661 1.00 95.69 84 ILE A C 1
ATOM 710 O O . ILE A 1 84 ? -0.324 6.103 5.574 1.00 95.69 84 ILE A O 1
ATOM 714 N N . ASP A 1 85 ? -0.123 7.973 6.811 1.00 95.88 85 ASP A N 1
ATOM 715 C CA . ASP A 1 85 ? 0.314 8.821 5.699 1.00 95.88 85 ASP A CA 1
ATOM 716 C C . ASP A 1 85 ? 1.629 8.291 5.107 1.00 95.88 85 ASP A C 1
ATOM 718 O O . ASP A 1 85 ? 1.693 8.032 3.906 1.00 95.88 85 ASP A O 1
ATOM 722 N N . ILE A 1 86 ? 2.625 7.989 5.952 1.00 95.81 86 ILE A N 1
ATOM 723 C CA . ILE A 1 86 ? 3.891 7.369 5.520 1.00 95.81 86 ILE A CA 1
ATOM 724 C C . ILE A 1 86 ? 3.644 6.030 4.816 1.00 95.81 86 ILE A C 1
ATOM 726 O O . ILE A 1 86 ? 4.258 5.753 3.787 1.00 95.81 86 ILE A O 1
ATOM 730 N N . ALA A 1 87 ? 2.755 5.184 5.341 1.00 94.81 87 ALA A N 1
ATOM 731 C CA . ALA A 1 87 ? 2.418 3.902 4.726 1.00 94.81 87 ALA A CA 1
ATOM 732 C C . ALA A 1 87 ? 1.806 4.081 3.327 1.00 94.81 87 ALA A C 1
ATOM 734 O O . ALA A 1 87 ? 2.148 3.345 2.402 1.00 94.81 87 ALA A O 1
ATOM 735 N N . ILE A 1 88 ? 0.921 5.062 3.148 1.00 92.44 88 ILE A N 1
ATOM 736 C CA . ILE A 1 88 ? 0.310 5.361 1.849 1.00 92.44 88 ILE A CA 1
ATOM 737 C C . ILE A 1 88 ? 1.350 5.933 0.880 1.00 92.44 88 ILE A C 1
ATOM 739 O O . ILE A 1 88 ? 1.395 5.510 -0.275 1.00 92.44 88 ILE A O 1
ATOM 743 N N . GLU A 1 89 ? 2.205 6.851 1.333 1.00 93.38 89 GLU A N 1
ATOM 744 C CA . GLU A 1 89 ? 3.309 7.396 0.534 1.00 93.38 89 GLU A CA 1
ATOM 745 C C . GLU A 1 89 ? 4.268 6.286 0.091 1.00 93.38 89 GLU A C 1
ATOM 747 O O . GLU A 1 89 ? 4.493 6.122 -1.106 1.00 93.38 89 GLU A O 1
ATOM 752 N N . THR A 1 90 ? 4.715 5.442 1.025 1.00 93.88 90 THR A N 1
ATOM 753 C CA . THR A 1 90 ? 5.587 4.285 0.755 1.00 93.88 90 THR A CA 1
ATOM 754 C C . THR A 1 90 ? 4.953 3.341 -0.268 1.00 93.88 90 THR A C 1
ATOM 756 O O . THR A 1 90 ? 5.610 2.884 -1.202 1.00 93.88 90 THR A O 1
ATOM 759 N N . LEU A 1 91 ? 3.657 3.039 -0.121 1.00 91.38 91 LEU A N 1
ATOM 760 C CA . LEU A 1 91 ? 2.941 2.178 -1.061 1.00 91.38 91 LEU A CA 1
ATOM 761 C C . LEU A 1 91 ? 2.917 2.785 -2.468 1.00 91.38 91 LEU A C 1
ATOM 763 O O . LEU A 1 91 ? 3.137 2.068 -3.445 1.00 91.38 91 LEU A O 1
ATOM 767 N N . ASN A 1 92 ? 2.654 4.088 -2.571 1.00 88.88 92 ASN A N 1
ATOM 768 C CA . ASN A 1 92 ? 2.627 4.793 -3.849 1.00 88.88 92 ASN A CA 1
ATOM 769 C C . ASN A 1 92 ? 4.012 4.828 -4.502 1.00 88.88 92 ASN A C 1
ATOM 771 O O . ASN A 1 92 ? 4.111 4.586 -5.704 1.00 88.88 92 ASN A O 1
ATOM 775 N N . GLU A 1 93 ? 5.066 5.076 -3.721 1.00 90.12 93 GLU A N 1
ATOM 776 C CA . GLU A 1 93 ? 6.452 5.040 -4.188 1.00 90.12 93 GLU A CA 1
ATOM 777 C C . GLU A 1 93 ? 6.799 3.664 -4.752 1.00 90.12 93 GLU A C 1
ATOM 779 O O . GLU A 1 93 ? 7.162 3.560 -5.924 1.00 90.12 93 GLU A O 1
ATOM 784 N N . VAL A 1 94 ? 6.608 2.600 -3.963 1.00 90.25 94 VAL A N 1
ATOM 785 C CA . VAL A 1 94 ? 6.937 1.233 -4.387 1.00 90.25 94 VAL A CA 1
ATOM 786 C C . VAL A 1 94 ? 6.110 0.820 -5.602 1.00 90.25 94 VAL A C 1
ATOM 788 O O . VAL A 1 94 ? 6.665 0.264 -6.544 1.00 90.25 94 VAL A O 1
ATOM 791 N N . ASN A 1 95 ? 4.805 1.101 -5.634 1.00 87.56 95 ASN A N 1
ATOM 792 C CA . ASN A 1 95 ? 3.933 0.767 -6.769 1.00 87.56 95 ASN A CA 1
ATOM 793 C C . ASN A 1 95 ? 4.298 1.543 -8.052 1.00 87.56 95 ASN A C 1
ATOM 795 O O . ASN A 1 95 ? 4.026 1.068 -9.155 1.00 87.56 95 ASN A O 1
ATOM 799 N N . GLY A 1 96 ? 4.928 2.713 -7.915 1.00 84.38 96 GLY A N 1
ATOM 800 C CA . GLY A 1 96 ? 5.410 3.529 -9.028 1.00 84.38 96 GLY A CA 1
ATOM 801 C C . GLY A 1 96 ? 6.746 3.080 -9.626 1.00 84.38 96 GLY A C 1
ATOM 802 O O . GLY A 1 96 ? 7.116 3.578 -10.685 1.00 84.38 96 GLY A O 1
ATOM 803 N N . LEU A 1 97 ? 7.469 2.154 -8.990 1.00 86.94 97 LEU A N 1
ATOM 804 C CA . LEU A 1 97 ? 8.781 1.715 -9.465 1.00 86.94 97 LEU A CA 1
ATOM 805 C C . LEU A 1 97 ? 8.697 0.922 -10.781 1.00 86.94 97 LEU A C 1
ATOM 807 O O . LEU A 1 97 ? 7.826 0.075 -10.977 1.00 86.94 97 LEU A O 1
ATOM 811 N N . ASP A 1 98 ? 9.685 1.116 -11.653 1.00 84.00 98 ASP A N 1
ATOM 812 C CA . ASP A 1 98 ? 9.801 0.374 -12.921 1.00 84.00 98 ASP A CA 1
ATOM 813 C C . ASP A 1 98 ? 10.268 -1.080 -12.731 1.00 84.00 98 ASP A C 1
ATOM 815 O O . ASP A 1 98 ? 10.223 -1.881 -13.664 1.00 84.00 98 ASP A O 1
ATOM 819 N N . ILE A 1 99 ? 10.686 -1.449 -11.513 1.00 85.38 99 ILE A N 1
ATOM 820 C CA . ILE A 1 99 ? 11.140 -2.807 -11.151 1.00 85.38 99 ILE A CA 1
ATOM 821 C C . ILE A 1 99 ? 10.090 -3.876 -11.476 1.00 85.38 99 ILE A C 1
ATOM 823 O O . ILE A 1 99 ? 10.427 -5.031 -11.710 1.00 85.38 99 ILE A O 1
ATOM 827 N N . HIS A 1 100 ? 8.827 -3.463 -11.497 1.00 82.25 100 HIS A N 1
ATOM 828 C CA . HIS A 1 100 ? 7.649 -4.283 -11.726 1.00 82.25 100 HIS A CA 1
ATOM 829 C C . HIS A 1 100 ? 7.470 -4.728 -13.176 1.00 82.25 100 HIS A C 1
ATOM 831 O O . HIS A 1 100 ? 6.882 -5.775 -13.427 1.00 82.25 100 HIS A O 1
ATOM 837 N N . ASP A 1 101 ? 7.991 -3.939 -14.114 1.00 79.62 101 ASP A N 1
ATOM 838 C CA . ASP A 1 101 ? 7.952 -4.222 -15.552 1.00 79.62 101 ASP A CA 1
ATOM 839 C C . ASP A 1 101 ? 9.322 -4.703 -16.065 1.00 79.62 101 ASP A C 1
ATOM 841 O O . ASP A 1 101 ? 9.530 -4.882 -17.268 1.00 79.62 101 ASP A O 1
ATOM 845 N N . CYS A 1 102 ? 10.287 -4.890 -15.160 1.00 82.31 102 CYS A N 1
ATOM 846 C CA . CYS A 1 102 ? 11.633 -5.311 -15.505 1.00 82.31 102 CYS A CA 1
ATOM 847 C C . CYS A 1 102 ? 11.645 -6.794 -15.894 1.00 82.31 102 CYS A C 1
ATOM 849 O O . CYS A 1 102 ? 11.318 -7.664 -15.085 1.00 82.31 102 CYS A O 1
ATOM 851 N N . ASN A 1 103 ? 12.072 -7.094 -17.124 1.00 80.31 103 ASN A N 1
ATOM 852 C CA . ASN A 1 103 ? 12.357 -8.468 -17.512 1.00 80.31 103 ASN A CA 1
ATOM 853 C C . ASN A 1 103 ? 13.764 -8.863 -17.042 1.00 80.31 103 ASN A C 1
ATOM 855 O O . ASN A 1 103 ? 14.761 -8.331 -17.530 1.00 80.31 103 ASN A O 1
ATOM 859 N N . ILE A 1 104 ? 13.827 -9.813 -16.112 1.00 81.56 104 ILE A N 1
ATOM 860 C CA . ILE A 1 104 ? 15.080 -10.372 -15.591 1.00 81.56 104 ILE A CA 1
ATOM 861 C C . ILE A 1 104 ? 15.689 -11.437 -16.518 1.00 81.56 104 ILE A C 1
ATOM 863 O O . ILE A 1 104 ? 16.838 -11.837 -16.322 1.00 81.56 104 ILE A O 1
ATOM 867 N N . GLU A 1 105 ? 14.950 -11.902 -17.532 1.00 74.62 105 GLU A N 1
ATOM 868 C CA . GLU A 1 105 ? 15.446 -12.844 -18.537 1.00 74.62 105 GLU A CA 1
ATOM 869 C C . GLU A 1 105 ? 16.519 -12.165 -19.402 1.00 74.62 105 GLU A C 1
ATOM 871 O O . GLU A 1 105 ? 16.236 -11.460 -20.369 1.00 74.62 105 GLU A O 1
ATOM 876 N N . GLY A 1 106 ? 17.779 -12.348 -19.019 1.00 78.75 106 GLY A N 1
ATOM 877 C CA . GLY A 1 106 ? 18.932 -11.710 -19.657 1.00 78.75 106 GLY A CA 1
ATOM 878 C C . GLY A 1 106 ? 19.990 -11.238 -18.668 1.00 78.75 106 GLY A C 1
ATOM 879 O O . GLY A 1 106 ? 21.092 -10.883 -19.085 1.00 78.75 106 GLY A O 1
ATOM 880 N N . PHE A 1 107 ? 19.687 -11.250 -17.369 1.00 89.38 107 PHE A N 1
ATOM 881 C CA . PHE A 1 107 ? 20.690 -10.981 -16.347 1.00 89.38 107 PHE A CA 1
ATOM 882 C C . PHE A 1 107 ? 21.591 -12.206 -16.184 1.00 89.38 107 PHE A C 1
ATOM 884 O O . PHE A 1 107 ? 21.127 -13.347 -16.192 1.00 89.38 107 PHE A O 1
ATOM 891 N N . ASP A 1 108 ? 22.892 -11.971 -16.018 1.00 92.56 108 ASP A N 1
ATOM 892 C CA . ASP A 1 108 ? 23.782 -12.998 -15.489 1.00 92.56 108 ASP A CA 1
ATOM 893 C C . ASP A 1 108 ? 23.490 -13.227 -13.992 1.00 92.56 108 ASP A C 1
ATOM 895 O O . ASP A 1 108 ? 22.698 -12.511 -13.364 1.00 92.56 108 ASP A O 1
ATOM 899 N N . GLU A 1 109 ? 24.095 -14.256 -13.399 1.00 91.69 109 GLU A N 1
ATOM 900 C CA . GLU A 1 109 ? 23.843 -14.602 -11.992 1.00 91.69 109 GLU A CA 1
ATOM 901 C C . GLU A 1 109 ? 24.141 -13.427 -11.049 1.00 91.69 109 GLU A C 1
ATOM 903 O O . GLU A 1 109 ? 23.359 -13.139 -10.143 1.00 91.69 109 GLU A O 1
ATOM 908 N N . LEU A 1 110 ? 25.238 -12.700 -11.293 1.00 93.56 110 LEU A N 1
ATOM 909 C CA . LEU A 1 110 ? 25.626 -11.541 -10.489 1.00 93.56 110 LEU A CA 1
ATOM 910 C C . LEU A 1 110 ? 24.624 -10.385 -10.636 1.00 93.56 110 LEU A C 1
ATOM 912 O O . LEU A 1 110 ? 24.266 -9.748 -9.643 1.00 93.56 110 LEU A O 1
ATOM 916 N N . GLY A 1 111 ? 24.172 -10.103 -11.860 1.00 90.94 111 GLY A N 1
ATOM 917 C CA . GLY A 1 111 ? 23.171 -9.083 -12.158 1.00 90.94 111 GLY A CA 1
ATOM 918 C C . GLY A 1 111 ? 21.833 -9.391 -11.495 1.00 90.94 111 GLY A C 1
ATOM 919 O O . GLY A 1 111 ? 21.225 -8.504 -10.897 1.00 90.94 111 GLY A O 1
ATOM 920 N N . SER A 1 112 ? 21.433 -10.662 -11.503 1.00 90.38 112 SER A N 1
ATOM 921 C CA . SER A 1 112 ? 20.224 -11.143 -10.827 1.00 90.38 112 SER A CA 1
ATOM 922 C C . SER A 1 112 ? 20.305 -10.927 -9.316 1.00 90.38 112 SER A C 1
ATOM 924 O O . SER A 1 112 ? 19.381 -10.385 -8.713 1.00 90.38 112 SER A O 1
ATOM 926 N N . LEU A 1 113 ? 21.442 -11.274 -8.707 1.00 91.06 113 LEU A N 1
ATOM 927 C CA . LEU A 1 113 ? 21.683 -11.093 -7.273 1.00 91.06 113 LEU A CA 1
ATOM 928 C C . LEU A 1 113 ? 21.613 -9.614 -6.869 1.00 91.06 113 LEU A C 1
ATOM 930 O O . LEU A 1 113 ? 20.908 -9.255 -5.927 1.00 91.06 113 LEU A O 1
ATOM 934 N N . ARG A 1 114 ? 22.269 -8.737 -7.641 1.00 90.19 114 ARG A N 1
ATOM 935 C CA . ARG A 1 114 ? 22.235 -7.284 -7.413 1.00 90.19 114 ARG A CA 1
ATOM 936 C C . ARG A 1 114 ? 20.839 -6.697 -7.578 1.00 90.19 114 ARG A C 1
ATOM 938 O O . ARG A 1 114 ? 20.492 -5.774 -6.845 1.00 90.19 114 ARG A O 1
ATOM 945 N N . PHE A 1 115 ? 20.056 -7.189 -8.532 1.00 91.38 115 PHE A N 1
ATOM 946 C CA . PHE A 1 115 ? 18.678 -6.742 -8.711 1.00 91.38 115 PHE A CA 1
ATOM 947 C C . PHE A 1 115 ? 17.809 -7.144 -7.519 1.00 91.38 115 PHE A C 1
ATOM 949 O O . PHE A 1 115 ? 17.106 -6.308 -6.961 1.00 91.38 115 PHE A O 1
ATOM 956 N N . ILE A 1 116 ? 17.909 -8.394 -7.063 1.00 90.69 116 ILE A N 1
ATOM 957 C CA . ILE A 1 116 ? 17.152 -8.865 -5.899 1.00 90.69 116 ILE A CA 1
ATOM 958 C C . ILE A 1 116 ? 17.497 -8.043 -4.652 1.00 90.69 116 ILE A C 1
ATOM 960 O O . ILE A 1 116 ? 16.589 -7.551 -3.981 1.00 90.69 116 ILE A O 1
ATOM 964 N N . GLU A 1 117 ? 18.783 -7.842 -4.358 1.00 89.12 117 GLU A N 1
ATOM 965 C CA . GLU A 1 117 ? 19.199 -7.080 -3.175 1.00 89.12 117 GLU A CA 1
ATOM 966 C C . GLU A 1 117 ? 18.733 -5.622 -3.222 1.00 89.12 117 GLU A C 1
ATOM 968 O O . GLU A 1 117 ? 18.139 -5.135 -2.259 1.00 89.12 117 GLU A O 1
ATOM 973 N N . ASN A 1 118 ? 18.969 -4.929 -4.339 1.00 87.12 118 ASN A N 1
ATOM 974 C CA . ASN A 1 118 ? 18.737 -3.486 -4.416 1.00 87.12 118 ASN A CA 1
ATOM 975 C C . ASN A 1 118 ? 17.282 -3.121 -4.729 1.00 87.12 118 ASN A C 1
ATOM 977 O O . ASN A 1 118 ? 16.834 -2.037 -4.363 1.00 87.12 118 ASN A O 1
ATOM 981 N N . SER A 1 119 ? 16.552 -3.988 -5.431 1.00 89.19 119 SER A N 1
ATOM 982 C CA . SER A 1 119 ? 15.228 -3.671 -5.973 1.00 89.19 119 SER A CA 1
ATOM 983 C C . SER A 1 119 ? 14.106 -4.507 -5.373 1.00 89.19 119 SER A C 1
ATOM 985 O O . SER A 1 119 ? 12.980 -4.025 -5.326 1.00 89.19 119 SER A O 1
ATOM 987 N N . ILE A 1 120 ? 14.362 -5.722 -4.883 1.00 91.06 120 ILE A N 1
ATOM 988 C CA . ILE A 1 120 ? 13.299 -6.573 -4.326 1.00 91.06 120 ILE A CA 1
ATOM 989 C C . ILE A 1 120 ? 13.314 -6.542 -2.801 1.00 91.06 120 ILE A C 1
ATOM 991 O O . ILE A 1 120 ? 12.315 -6.162 -2.199 1.00 91.06 120 ILE A O 1
ATOM 995 N N . HIS A 1 121 ? 14.432 -6.890 -2.159 1.00 93.12 121 HIS A N 1
ATOM 996 C CA . HIS A 1 121 ? 14.495 -7.002 -0.697 1.00 93.12 121 HIS A CA 1
ATOM 997 C C . HIS A 1 121 ? 14.201 -5.683 0.015 1.00 93.12 121 HIS A C 1
ATOM 999 O O . HIS A 1 121 ? 13.412 -5.665 0.957 1.00 93.12 121 HIS A O 1
ATOM 1005 N N . TYR A 1 122 ? 14.794 -4.584 -0.455 1.00 89.94 122 TYR A N 1
ATOM 1006 C CA . TYR A 1 122 ? 14.565 -3.262 0.122 1.00 89.94 122 TYR A CA 1
ATOM 1007 C C . TYR A 1 122 ? 13.082 -2.867 0.078 1.00 89.94 122 TYR A C 1
ATOM 1009 O O . TYR A 1 122 ? 12.484 -2.568 1.111 1.00 89.94 122 TYR A O 1
ATOM 1017 N N . ASN A 1 123 ? 12.462 -2.954 -1.100 1.00 92.50 123 ASN A N 1
ATOM 1018 C CA . ASN A 1 123 ? 11.061 -2.573 -1.282 1.00 92.50 123 ASN A CA 1
ATOM 1019 C C . ASN A 1 123 ? 10.102 -3.535 -0.568 1.00 92.50 123 ASN A C 1
ATOM 1021 O O . ASN A 1 123 ? 9.094 -3.112 -0.009 1.00 92.50 123 ASN A O 1
ATOM 1025 N N . TYR A 1 124 ? 10.426 -4.829 -0.524 1.00 92.81 124 TYR A N 1
ATOM 1026 C CA . TYR A 1 124 ? 9.669 -5.812 0.247 1.00 92.81 124 TYR A CA 1
ATOM 1027 C C . TYR A 1 124 ? 9.685 -5.500 1.748 1.00 92.81 124 TYR A C 1
ATOM 1029 O O . TYR A 1 124 ? 8.650 -5.585 2.410 1.00 92.81 124 TYR A O 1
ATOM 1037 N N . LEU A 1 125 ? 10.842 -5.102 2.284 1.00 93.00 125 LEU A N 1
ATOM 1038 C CA . LEU A 1 125 ? 10.964 -4.704 3.682 1.00 93.00 125 LEU A CA 1
ATOM 1039 C C . LEU A 1 125 ? 10.126 -3.456 3.975 1.00 93.00 125 LEU A C 1
ATOM 1041 O O . LEU A 1 125 ? 9.349 -3.462 4.926 1.00 93.00 125 LEU A O 1
ATOM 1045 N N . GLN A 1 126 ? 10.211 -2.433 3.118 1.00 92.62 126 GLN A N 1
ATOM 1046 C CA . GLN A 1 126 ? 9.384 -1.229 3.237 1.00 92.62 126 GLN A CA 1
ATOM 1047 C C . GLN A 1 126 ? 7.885 -1.556 3.230 1.00 92.62 126 GLN A C 1
ATOM 1049 O O . GLN A 1 126 ? 7.139 -1.058 4.075 1.00 92.62 126 GLN A O 1
ATOM 1054 N N . LEU A 1 127 ? 7.438 -2.430 2.323 1.00 92.69 127 LEU A N 1
ATOM 1055 C CA . LEU A 1 127 ? 6.044 -2.870 2.273 1.00 92.69 127 LEU A CA 1
ATOM 1056 C C . LEU A 1 127 ? 5.618 -3.587 3.558 1.00 92.69 127 LEU A C 1
ATOM 1058 O O . LEU A 1 127 ? 4.539 -3.304 4.072 1.00 92.69 127 LEU A O 1
ATOM 1062 N N . ASN A 1 128 ? 6.445 -4.479 4.105 1.00 93.00 128 ASN A N 1
ATOM 1063 C CA . ASN A 1 128 ? 6.118 -5.177 5.347 1.00 93.00 128 ASN A CA 1
ATOM 1064 C C . ASN A 1 128 ? 6.095 -4.235 6.555 1.00 93.00 128 ASN A C 1
ATOM 1066 O O . ASN A 1 128 ? 5.099 -4.178 7.278 1.00 93.00 128 ASN A O 1
ATOM 1070 N N . GLU A 1 129 ? 7.173 -3.498 6.794 1.00 91.06 129 GLU A N 1
ATOM 1071 C CA . GLU A 1 129 ? 7.347 -2.750 8.042 1.00 91.06 129 GLU A CA 1
ATOM 1072 C C . GLU A 1 129 ? 6.538 -1.452 8.084 1.00 91.06 129 GLU A C 1
ATOM 1074 O O . GLU A 1 129 ? 6.061 -1.066 9.150 1.00 91.06 129 GLU A O 1
ATOM 1079 N N . SER A 1 130 ? 6.336 -0.797 6.937 1.00 92.12 130 SER A N 1
ATOM 1080 C CA . SER A 1 130 ? 5.552 0.439 6.849 1.00 92.12 130 SER A CA 1
ATOM 1081 C C . SER A 1 130 ? 4.095 0.137 6.501 1.00 92.12 130 SER A C 1
ATOM 1083 O O . SER A 1 130 ? 3.187 0.340 7.313 1.00 92.12 130 SER A O 1
ATOM 1085 N N . VAL A 1 131 ? 3.867 -0.415 5.305 1.00 93.19 131 VAL A N 1
ATOM 1086 C CA . VAL A 1 131 ? 2.525 -0.508 4.720 1.00 93.19 131 VAL A CA 1
ATOM 1087 C C . VAL A 1 131 ? 1.692 -1.567 5.430 1.00 93.19 131 VAL A C 1
ATOM 1089 O O . VAL A 1 131 ? 0.740 -1.253 6.148 1.00 93.19 131 VAL A O 1
ATOM 1092 N N . PHE A 1 132 ? 2.052 -2.838 5.271 1.00 92.81 132 PHE A N 1
ATOM 1093 C CA . PHE A 1 132 ? 1.266 -3.951 5.788 1.00 92.81 132 PHE A CA 1
ATOM 1094 C C . PHE A 1 132 ? 1.148 -3.914 7.303 1.00 92.81 132 PHE A C 1
ATOM 1096 O O . PHE A 1 132 ? 0.065 -4.189 7.816 1.00 92.81 132 PHE A O 1
ATOM 1103 N N . HIS A 1 133 ? 2.192 -3.480 8.010 1.00 93.94 133 HIS A N 1
ATOM 1104 C CA . HIS A 1 133 ? 2.143 -3.338 9.457 1.00 93.94 133 HIS A CA 1
ATOM 1105 C C . HIS A 1 133 ? 0.938 -2.499 9.903 1.00 93.94 133 HIS A C 1
ATOM 1107 O O . HIS A 1 133 ? 0.148 -2.950 10.731 1.00 93.94 133 HIS A O 1
ATOM 1113 N N . LYS A 1 134 ? 0.744 -1.298 9.341 1.00 91.25 134 LYS A N 1
ATOM 1114 C CA . LYS A 1 134 ? -0.305 -0.373 9.801 1.00 91.25 134 LYS A CA 1
ATOM 1115 C C . LYS A 1 134 ? -1.712 -0.846 9.438 1.00 91.25 134 LYS A C 1
ATOM 1117 O O . LYS A 1 134 ? -2.611 -0.770 10.278 1.00 91.25 134 LYS A O 1
ATOM 1122 N N . PHE A 1 135 ? -1.897 -1.404 8.241 1.00 92.25 135 PHE A N 1
ATOM 1123 C CA . PHE A 1 135 ? -3.190 -1.964 7.830 1.00 92.25 135 PHE A CA 1
ATOM 1124 C C . PHE A 1 135 ? -3.548 -3.240 8.617 1.00 92.25 135 PHE A C 1
ATOM 1126 O O . PHE A 1 135 ? -4.697 -3.420 9.024 1.00 92.25 135 PHE A O 1
ATOM 1133 N N . ILE A 1 136 ? -2.575 -4.109 8.908 1.00 94.56 136 ILE A N 1
ATOM 1134 C CA . ILE A 1 136 ? -2.797 -5.327 9.704 1.00 94.56 136 ILE A CA 1
ATOM 1135 C C . ILE A 1 136 ? -2.998 -4.988 11.186 1.00 94.56 136 ILE A C 1
ATOM 1137 O O . ILE A 1 136 ? -3.832 -5.616 11.843 1.00 94.56 136 ILE A O 1
ATOM 1141 N N . LEU A 1 137 ? -2.301 -3.978 11.715 1.00 94.31 137 LEU A N 1
ATOM 1142 C CA . LEU A 1 137 ? -2.401 -3.564 13.116 1.00 94.31 137 LEU A CA 1
ATOM 1143 C C . LEU A 1 137 ? -3.843 -3.244 13.520 1.00 94.31 137 LEU A C 1
ATOM 1145 O O . LEU A 1 137 ? -4.305 -3.723 14.557 1.00 94.31 137 LEU A O 1
ATOM 1149 N N . LEU A 1 138 ? -4.586 -2.514 12.684 1.00 94.25 138 LEU A N 1
ATOM 1150 C CA . LEU A 1 138 ? -5.994 -2.206 12.948 1.00 94.25 138 LEU A CA 1
ATOM 1151 C C . LEU A 1 138 ? -6.848 -3.478 13.068 1.00 94.25 138 LEU A C 1
ATOM 1153 O O . LEU A 1 138 ? -7.643 -3.628 14.002 1.00 94.25 138 LEU A O 1
ATOM 1157 N N . ILE A 1 139 ? -6.655 -4.426 12.147 1.00 94.25 139 ILE A N 1
ATOM 1158 C CA . ILE A 1 139 ? -7.345 -5.722 12.164 1.00 94.25 139 ILE A CA 1
ATOM 1159 C C . ILE A 1 139 ? -6.988 -6.494 13.442 1.00 94.25 139 ILE A C 1
ATOM 1161 O O . ILE A 1 139 ? -7.867 -7.041 14.116 1.00 94.25 139 ILE A O 1
ATOM 1165 N N . ALA A 1 140 ? -5.704 -6.528 13.797 1.00 94.06 140 ALA A N 1
ATOM 1166 C CA . ALA A 1 140 ? -5.191 -7.253 14.951 1.00 94.06 140 ALA A CA 1
ATOM 1167 C C . ALA A 1 140 ? -5.715 -6.679 16.279 1.00 94.06 140 ALA A C 1
ATOM 1169 O O . ALA A 1 140 ? -6.178 -7.444 17.135 1.00 94.06 140 ALA A O 1
ATOM 1170 N N . ILE A 1 141 ? -5.726 -5.350 16.426 1.00 93.25 141 ILE A N 1
ATOM 1171 C CA . ILE A 1 141 ? -6.313 -4.641 17.572 1.00 93.25 141 ILE A CA 1
ATOM 1172 C C . ILE A 1 141 ? -7.795 -4.990 17.703 1.00 93.25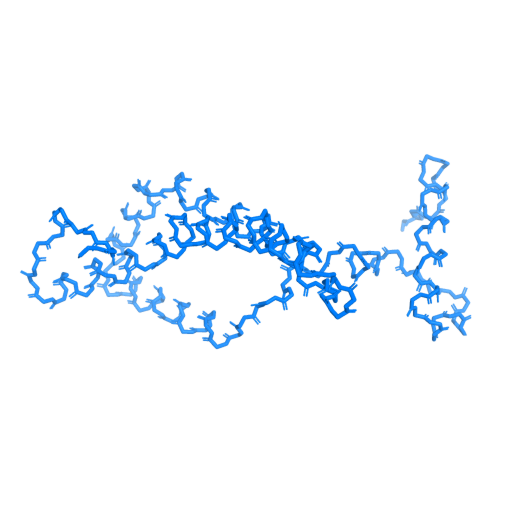 141 ILE A C 1
ATOM 1174 O O . ILE A 1 141 ? -8.221 -5.458 18.762 1.00 93.25 141 ILE A O 1
ATOM 1178 N N . ASN A 1 142 ? -8.571 -4.844 16.624 1.00 92.94 142 ASN A N 1
ATOM 1179 C CA . ASN A 1 142 ? -9.997 -5.166 16.633 1.00 92.94 142 ASN A CA 1
ATOM 1180 C C . ASN A 1 142 ? -10.244 -6.631 17.042 1.00 92.94 142 ASN A C 1
ATOM 1182 O O . ASN A 1 142 ? -11.070 -6.920 17.909 1.00 92.94 142 ASN A O 1
ATOM 1186 N N . ASN A 1 143 ? -9.468 -7.569 16.494 1.00 92.38 143 ASN A N 1
ATOM 1187 C CA . ASN A 1 143 ? -9.571 -8.987 16.840 1.00 92.38 143 ASN A CA 1
ATOM 1188 C C . ASN A 1 143 ? -9.177 -9.291 18.296 1.00 92.38 143 ASN A C 1
ATOM 1190 O O . ASN A 1 143 ? -9.718 -10.220 18.901 1.00 92.38 143 ASN A O 1
ATOM 1194 N N . ARG A 1 144 ? -8.221 -8.565 18.892 1.00 93.00 144 ARG A N 1
ATOM 1195 C CA . ARG A 1 144 ? -7.898 -8.703 20.324 1.00 93.00 144 ARG A CA 1
ATOM 1196 C C . ARG A 1 144 ? -9.025 -8.171 21.199 1.00 93.00 144 ARG A C 1
ATOM 1198 O O . ARG A 1 144 ? -9.469 -8.899 22.088 1.00 93.00 144 ARG A O 1
ATOM 1205 N N . LYS A 1 145 ? -9.545 -6.984 20.890 1.00 91.12 145 LYS A N 1
ATOM 1206 C CA . LYS A 1 145 ? -10.651 -6.370 21.633 1.00 91.12 145 LYS A CA 1
ATOM 1207 C C . LYS A 1 145 ? -11.921 -7.213 21.598 1.00 91.12 145 LYS A C 1
ATOM 1209 O O . LYS A 1 145 ? -12.494 -7.472 22.651 1.00 91.12 145 LYS A O 1
ATOM 1214 N N . LYS A 1 146 ? -12.289 -7.769 20.436 1.00 91.19 146 LYS A N 1
ATOM 1215 C CA . LYS A 1 146 ? -13.416 -8.718 20.314 1.00 91.19 146 LYS A CA 1
ATOM 1216 C C . LYS A 1 146 ? -13.274 -9.959 21.204 1.00 91.19 146 LYS A C 1
ATOM 1218 O O . LYS A 1 146 ? -14.272 -10.568 21.568 1.00 91.19 146 LYS A O 1
ATOM 1223 N N . ARG A 1 147 ? -12.044 -10.336 21.567 1.00 93.12 147 ARG A N 1
ATOM 1224 C CA . ARG A 1 147 ? -11.739 -11.460 22.469 1.00 93.12 147 ARG A CA 1
ATOM 1225 C C . ARG A 1 147 ? -11.497 -11.026 23.921 1.00 93.12 147 ARG A C 1
ATOM 1227 O O . ARG A 1 147 ? -11.078 -11.861 24.717 1.00 93.12 147 ARG A O 1
ATOM 1234 N N . GLY A 1 148 ? -11.687 -9.747 24.256 1.00 91.94 148 GLY A N 1
ATOM 1235 C CA . GLY A 1 148 ? -11.394 -9.199 25.584 1.00 91.94 148 GLY A CA 1
ATOM 1236 C C . GLY A 1 148 ? -9.911 -9.261 25.968 1.00 91.94 148 GLY A C 1
ATOM 1237 O O . GLY A 1 148 ? -9.591 -9.340 27.150 1.00 91.94 148 GLY A O 1
ATOM 1238 N N . LYS A 1 149 ? -8.998 -9.290 24.986 1.00 92.00 149 LYS A N 1
ATOM 1239 C CA . LYS A 1 149 ? -7.547 -9.353 25.221 1.00 92.00 149 LYS A CA 1
ATOM 1240 C C . LYS A 1 149 ? -6.922 -7.952 25.198 1.00 92.00 149 LYS A C 1
ATOM 1242 O O . LYS A 1 149 ? -7.354 -7.131 24.388 1.00 92.00 149 LYS A O 1
ATOM 1247 N N . PRO A 1 150 ? -5.879 -7.701 26.013 1.00 90.06 150 PRO A N 1
ATOM 1248 C CA . PRO A 1 150 ? -5.150 -6.437 25.980 1.00 90.06 150 PRO A CA 1
ATOM 1249 C C . PRO A 1 150 ? -4.446 -6.239 24.634 1.00 90.06 150 PRO A C 1
ATOM 1251 O O . PRO A 1 150 ? -4.100 -7.209 23.947 1.00 90.06 150 PRO A O 1
ATOM 1254 N N . THR A 1 151 ? -4.251 -4.974 24.271 1.00 89.94 151 THR A N 1
ATOM 1255 C CA . THR A 1 151 ? -3.558 -4.531 23.050 1.00 89.94 151 THR A CA 1
ATOM 1256 C C . THR A 1 151 ? -2.126 -4.069 23.313 1.00 89.94 151 THR A C 1
ATOM 1258 O O . THR A 1 151 ? -1.378 -3.882 22.359 1.00 89.94 151 THR A O 1
ATOM 1261 N N . ASP A 1 152 ? -1.739 -3.920 24.580 1.00 85.81 152 ASP A N 1
ATOM 1262 C CA . ASP A 1 152 ? -0.400 -3.483 24.976 1.00 85.81 152 ASP A CA 1
ATOM 1263 C C . ASP A 1 152 ? 0.661 -4.497 24.542 1.00 85.81 152 ASP A C 1
ATOM 1265 O O . ASP A 1 152 ? 0.496 -5.708 24.726 1.00 85.81 152 ASP A O 1
ATOM 1269 N N . GLY A 1 153 ? 1.743 -3.997 23.941 1.00 81.88 153 GLY A N 1
ATOM 1270 C CA . GLY A 1 153 ? 2.814 -4.836 23.401 1.00 81.88 153 GLY A CA 1
ATOM 1271 C C . GLY A 1 153 ? 2.370 -5.735 22.244 1.00 81.88 153 GLY A C 1
ATOM 1272 O O . GLY A 1 153 ? 2.983 -6.776 22.020 1.00 81.88 153 GLY A O 1
ATOM 1273 N N . LEU A 1 154 ? 1.281 -5.396 21.539 1.00 85.94 154 LEU A N 1
ATOM 1274 C CA . LEU A 1 154 ? 0.924 -6.083 20.302 1.00 85.94 154 LEU A CA 1
ATOM 1275 C C . LEU A 1 154 ? 2.005 -5.827 19.255 1.00 85.94 154 LEU A C 1
ATOM 1277 O O . LEU A 1 154 ? 2.091 -4.741 18.691 1.00 85.94 154 LEU A O 1
ATOM 1281 N N . ASP A 1 155 ? 2.768 -6.874 18.992 1.00 85.12 155 ASP A N 1
ATOM 1282 C CA . ASP A 1 155 ? 3.655 -6.970 17.853 1.00 85.12 155 ASP A CA 1
ATOM 1283 C C . ASP A 1 155 ? 2.963 -7.785 16.757 1.00 85.12 155 ASP A C 1
ATOM 1285 O O . ASP A 1 155 ? 2.341 -8.813 17.033 1.00 85.12 155 ASP A O 1
ATOM 1289 N N . ILE A 1 156 ? 2.991 -7.282 15.526 1.00 84.62 156 ILE A N 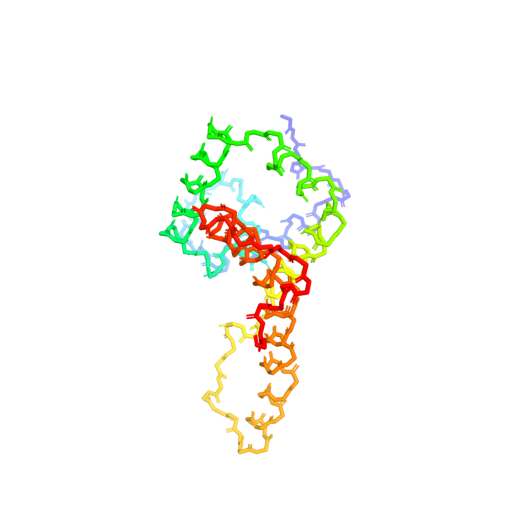1
ATOM 1290 C CA . ILE A 1 156 ? 2.360 -7.940 14.377 1.00 84.62 156 ILE A CA 1
ATOM 1291 C C . ILE A 1 156 ? 3.264 -9.034 13.803 1.00 84.62 156 ILE A C 1
ATOM 1293 O O . ILE A 1 156 ? 2.756 -9.970 13.184 1.00 84.62 156 ILE A O 1
ATOM 1297 N N . TYR A 1 157 ? 4.575 -8.942 14.031 1.00 82.56 157 TYR A N 1
ATOM 1298 C CA . TYR A 1 157 ? 5.574 -9.806 13.407 1.00 82.56 157 TYR A CA 1
ATOM 1299 C C . TYR A 1 157 ? 6.349 -10.689 14.396 1.00 82.56 157 TYR A C 1
ATOM 1301 O O . TYR A 1 157 ? 7.190 -11.468 13.949 1.00 82.56 157 TYR A O 1
ATOM 1309 N N . ASN A 1 158 ? 6.031 -10.624 15.697 1.00 64.94 158 ASN A N 1
ATOM 1310 C CA . ASN A 1 158 ? 6.608 -11.471 16.753 1.00 64.94 158 ASN A CA 1
ATOM 1311 C C . ASN A 1 158 ? 5.580 -12.383 17.440 1.00 64.94 158 ASN A C 1
ATOM 1313 O O . ASN A 1 158 ? 4.429 -11.947 17.679 1.00 64.94 158 ASN A O 1
#

Radius of gyration: 22.42 Å; chains: 1; bounding box: 46×44×64 Å

pLDDT: mean 85.33, std 11.35, range [38.72, 96.88]

Foldseek 3Di:
DCPQDDPVCPVVQVVLVVVVCVVPVVCVVPPPDPCSVCSCVVQDPQCPPDDPVVVVVLVVVVVVCCVPPVVVSVVLCVVCVVLQVVLVVLVSVLNNDCLVVDDPVPDDPVRVVVCCVPNPPVSVCSCVPRHVQSSVLVVVVVVCVVVVHDSPPDDPPD

Sequence (158 aa):
MIVSDCPLTRDWNIYWNERIYKQFPILEEQSDAKCLSLKEYLVGIPQKFYSATTFENYYLFLLLLQKDVPNELVNFLKENAHEIDIAIETLNEVNGLDIHDCNIEGFDELGSLRFIENSIHYNYLQLNESVFHKFILLIAINNRKKRGKPTDGLDIYN

Secondary structure (DSSP, 8-state):
---TT-TTTHHHHHHHHHHHHHH-GGGTT-TT---GGGHHHHH--TTTT--HHHHHHHHHHHHHHHHH-HHHHHHHHHHTHHHHHHHHHHHHHHHH-GGGG---TT--HHHHHHHIIIIIIHHHHHIIIIIIHHHHHHHHHHHHHHTT---TT--S--

Organism: NCBI:txid433724